Protein AF-A0A6J5VKL7-F1 (afdb_monomer_lite)

Sequence (70 aa):
MLRFLKARKFDMEKTKQMWSDMLQWRKAFRADTVMKDFEFKELNVVLEYYPQGHHGVDKDGRPVYIERLK

Structure (mmCIF, N/CA/C/O backbone):
data_AF-A0A6J5VKL7-F1
#
_entry.id   AF-A0A6J5VKL7-F1
#
loop_
_atom_site.group_PDB
_atom_site.id
_atom_site.type_symbol
_atom_site.label_atom_id
_atom_site.label_alt_id
_atom_site.label_comp_id
_atom_site.label_asym_id
_atom_site.label_entity_id
_atom_site.label_seq_id
_atom_site.pdbx_PDB_ins_code
_atom_site.Cartn_x
_atom_site.Cartn_y
_atom_site.Cartn_z
_atom_site.occupancy
_atom_site.B_iso_or_equiv
_atom_site.auth_seq_id
_atom_site.auth_comp_id
_atom_site.auth_asym_id
_atom_site.auth_atom_id
_atom_site.pdbx_PDB_model_num
ATOM 1 N N . MET A 1 1 ? -0.889 4.495 14.883 1.00 88.88 1 MET A N 1
ATOM 2 C CA . MET A 1 1 ? -2.055 3.950 15.615 1.00 88.88 1 MET A CA 1
ATOM 3 C C . MET A 1 1 ? -3.409 4.425 15.063 1.00 88.88 1 MET A C 1
ATOM 5 O O . MET A 1 1 ? -4.213 3.572 14.718 1.00 88.88 1 MET A O 1
ATOM 9 N N . LEU A 1 2 ? -3.617 5.739 14.845 1.00 96.62 2 LEU A N 1
ATOM 10 C CA . LEU A 1 2 ? -4.754 6.385 14.131 1.00 96.62 2 LEU A CA 1
ATOM 11 C C . LEU A 1 2 ? -5.533 5.503 13.132 1.00 96.62 2 LEU A C 1
ATOM 13 O O . LEU A 1 2 ? -6.727 5.236 13.255 1.00 96.62 2 LEU A O 1
ATOM 17 N N . ARG A 1 3 ? -4.802 5.066 12.107 1.00 97.19 3 ARG A N 1
ATOM 18 C CA . ARG A 1 3 ? -5.332 4.333 10.953 1.00 97.19 3 ARG A CA 1
ATOM 19 C C . ARG A 1 3 ? -5.968 2.990 11.328 1.00 97.19 3 ARG A C 1
ATOM 21 O O . ARG A 1 3 ? -7.028 2.671 10.808 1.00 97.19 3 ARG A O 1
ATOM 28 N N . PHE A 1 4 ? -5.366 2.253 12.261 1.00 97.00 4 PHE A N 1
ATOM 29 C CA . PHE A 1 4 ? -5.863 0.947 12.707 1.00 97.00 4 PHE A CA 1
ATOM 30 C C . PHE A 1 4 ? -7.137 1.093 13.542 1.00 97.00 4 PHE A C 1
ATOM 32 O O . PHE A 1 4 ? -8.119 0.406 13.279 1.00 97.00 4 PHE A O 1
ATOM 39 N N . LEU A 1 5 ? -7.155 2.064 14.465 1.00 97.88 5 LEU A N 1
ATOM 40 C CA . LEU A 1 5 ? -8.344 2.390 15.259 1.00 97.88 5 LEU A CA 1
ATOM 41 C C . LEU A 1 5 ? -9.521 2.778 14.357 1.00 97.88 5 LEU A C 1
ATOM 43 O O . LEU A 1 5 ? -10.602 2.201 14.467 1.00 97.88 5 LEU A O 1
ATOM 47 N N . LYS A 1 6 ? -9.304 3.691 13.400 1.00 97.50 6 LYS A N 1
ATOM 48 C CA . LYS A 1 6 ? -10.344 4.075 12.430 1.00 97.50 6 LYS A CA 1
ATOM 49 C C . LYS A 1 6 ? -10.836 2.875 11.607 1.00 97.50 6 LYS A C 1
ATOM 51 O O . LYS A 1 6 ? -12.043 2.694 11.475 1.00 97.50 6 LYS A O 1
ATOM 56 N N . ALA A 1 7 ? -9.935 2.015 11.123 1.00 97.38 7 ALA A N 1
ATOM 57 C CA . ALA A 1 7 ? -10.276 0.831 10.321 1.00 97.38 7 ALA A CA 1
ATOM 58 C C . ALA A 1 7 ? -11.089 -0.240 11.076 1.00 97.38 7 ALA A C 1
ATOM 60 O O . ALA A 1 7 ? -11.673 -1.130 10.452 1.00 97.38 7 ALA A O 1
ATOM 61 N N . ARG A 1 8 ? -11.120 -0.185 12.412 1.00 97.50 8 ARG A N 1
ATOM 62 C CA . ARG A 1 8 ? -11.895 -1.090 13.274 1.00 97.50 8 ARG A CA 1
ATOM 63 C C . ARG A 1 8 ? -12.960 -0.368 14.094 1.00 97.50 8 ARG A C 1
ATOM 65 O O . ARG A 1 8 ? -13.432 -0.918 15.078 1.00 97.50 8 ARG A O 1
ATOM 72 N N . LYS A 1 9 ? -13.371 0.839 13.682 1.00 97.44 9 LYS A N 1
ATOM 73 C CA . LYS A 1 9 ? -14.397 1.642 14.378 1.00 97.44 9 LYS A CA 1
ATOM 74 C C . LYS A 1 9 ? -14.089 1.821 15.876 1.00 97.44 9 LYS A C 1
ATOM 76 O O . LYS A 1 9 ? -14.996 1.817 16.696 1.00 97.44 9 LYS A O 1
ATOM 81 N N . PHE A 1 10 ? -12.805 1.964 16.212 1.00 96.69 10 PHE A N 1
ATOM 82 C CA . PHE A 1 10 ? -12.279 2.085 17.576 1.00 96.69 10 PHE A CA 1
ATOM 83 C C . PHE A 1 10 ? -12.523 0.865 18.489 1.00 96.69 10 PHE A C 1
ATOM 85 O O . PHE A 1 10 ? -12.355 0.962 19.700 1.00 96.69 10 PHE A O 1
ATOM 92 N N . ASP A 1 11 ? -12.836 -0.305 17.923 1.00 98.12 11 ASP A N 1
ATOM 93 C CA . ASP A 1 11 ? -12.816 -1.581 18.645 1.00 98.12 11 ASP A CA 1
ATOM 94 C C . ASP A 1 11 ? -11.367 -1.937 19.018 1.00 98.12 11 ASP A C 1
ATOM 96 O O . ASP A 1 11 ? -10.529 -2.209 18.150 1.00 98.12 11 ASP A O 1
ATOM 100 N N . MET A 1 12 ? -11.058 -1.889 20.314 1.00 97.31 12 MET A N 1
ATOM 101 C CA . MET A 1 12 ? -9.694 -2.034 20.824 1.00 97.31 12 MET A CA 1
ATOM 102 C C . MET A 1 12 ? -9.111 -3.426 20.582 1.00 97.31 12 MET A C 1
ATOM 104 O O . MET A 1 12 ? -7.951 -3.530 20.181 1.00 97.31 12 MET A O 1
ATOM 108 N N . GLU A 1 13 ? -9.895 -4.485 20.772 1.00 98.00 13 GLU A N 1
ATOM 109 C CA . GLU A 1 13 ? -9.405 -5.857 20.623 1.00 98.00 13 GLU A CA 1
ATOM 110 C C . GLU A 1 13 ? -9.141 -6.183 19.154 1.00 98.00 13 GLU A C 1
ATOM 112 O O . GLU A 1 13 ? -8.053 -6.642 18.798 1.00 98.00 13 GLU A O 1
ATOM 117 N N . LYS A 1 14 ? -10.060 -5.809 18.255 1.00 98.00 14 LYS A N 1
ATOM 118 C CA . LYS A 1 14 ? -9.824 -5.972 16.812 1.00 98.00 14 LYS A CA 1
ATOM 119 C C . LYS A 1 14 ? -8.680 -5.100 16.300 1.00 98.00 14 LYS A C 1
ATOM 121 O O . LYS A 1 14 ? -7.997 -5.488 15.352 1.00 98.00 14 LYS A O 1
ATOM 126 N N . THR A 1 15 ? -8.464 -3.927 16.898 1.00 98.19 15 THR A N 1
ATOM 127 C CA . THR A 1 15 ? -7.335 -3.050 16.550 1.00 98.19 15 THR A CA 1
ATOM 128 C C . THR A 1 15 ? -6.006 -3.689 16.939 1.00 98.19 15 THR A C 1
ATOM 130 O O . THR A 1 15 ? -5.087 -3.707 16.119 1.00 98.19 15 THR A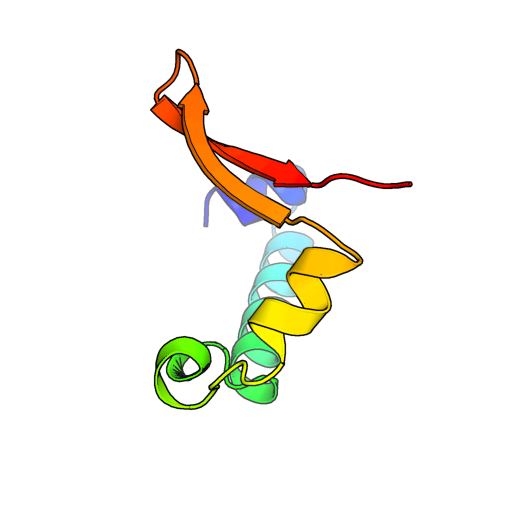 O 1
ATOM 133 N N . LYS A 1 16 ? -5.904 -4.233 18.161 1.00 97.69 16 LYS A N 1
ATOM 134 C CA . LYS A 1 16 ? -4.712 -4.961 18.621 1.00 97.69 16 LYS A CA 1
ATOM 135 C C . LYS A 1 16 ? -4.412 -6.146 17.712 1.00 97.69 16 LYS A C 1
ATOM 137 O O . LYS A 1 16 ? -3.271 -6.285 17.284 1.00 97.69 16 LYS A O 1
ATOM 142 N N . GLN A 1 17 ? -5.432 -6.933 17.363 1.00 98.25 17 GLN A N 1
ATOM 143 C CA . GLN A 1 17 ? -5.270 -8.064 16.451 1.00 98.25 17 GLN A CA 1
ATOM 144 C C . GLN A 1 17 ? -4.723 -7.610 15.092 1.00 98.25 17 GLN A C 1
ATOM 146 O O . GLN A 1 17 ? -3.661 -8.060 14.679 1.00 98.25 17 GLN A O 1
ATOM 151 N N . MET A 1 18 ? -5.368 -6.629 14.446 1.00 98.12 18 MET A N 1
ATOM 152 C CA . MET A 1 18 ? -4.933 -6.119 13.139 1.00 98.12 18 MET A CA 1
ATOM 153 C C . MET A 1 18 ? -3.506 -5.545 13.165 1.00 98.12 18 MET A C 1
ATOM 155 O O . MET A 1 18 ? -2.768 -5.661 12.186 1.00 98.12 18 MET A O 1
ATOM 159 N N . TRP A 1 19 ? -3.112 -4.899 14.264 1.00 97.88 19 TRP A N 1
ATOM 160 C CA . TRP A 1 19 ? -1.755 -4.387 14.440 1.00 97.88 19 TRP A CA 1
ATOM 161 C C . TRP A 1 19 ? -0.730 -5.521 14.575 1.00 97.88 19 TRP A C 1
ATOM 163 O O . TRP A 1 19 ? 0.300 -5.489 13.901 1.00 97.88 19 TRP A O 1
ATOM 173 N N . SER A 1 20 ? -1.021 -6.528 15.402 1.00 97.94 20 SER A N 1
ATOM 174 C CA . SER A 1 20 ? -0.166 -7.707 15.580 1.00 97.94 20 SER A CA 1
ATOM 175 C C . SER A 1 20 ? 0.003 -8.490 14.278 1.00 97.94 20 SER A C 1
ATOM 177 O O . SER A 1 20 ? 1.133 -8.815 13.913 1.00 97.94 20 SER A O 1
ATOM 179 N N . ASP A 1 21 ? -1.086 -8.706 13.535 1.00 98.19 21 ASP A N 1
ATOM 180 C CA . ASP A 1 21 ? -1.061 -9.381 12.231 1.00 98.19 21 ASP A CA 1
ATOM 181 C C . ASP A 1 21 ? -0.191 -8.611 11.228 1.00 98.19 21 ASP A C 1
ATOM 183 O O . ASP A 1 21 ? 0.621 -9.198 10.514 1.00 98.19 21 ASP A O 1
ATOM 187 N N . MET A 1 22 ? -0.299 -7.275 11.208 1.00 97.88 22 MET A N 1
ATOM 188 C CA . MET A 1 22 ? 0.537 -6.426 10.356 1.00 97.88 22 MET A CA 1
ATOM 189 C C . MET A 1 22 ? 2.023 -6.565 10.701 1.00 97.88 22 MET A C 1
ATOM 191 O O . MET A 1 22 ? 2.839 -6.681 9.789 1.00 97.88 22 MET A O 1
ATOM 195 N N . LEU A 1 23 ? 2.390 -6.600 11.988 1.00 97.88 23 LEU A N 1
ATOM 196 C CA . LEU A 1 23 ? 3.784 -6.797 12.405 1.00 97.88 23 LEU A CA 1
ATOM 197 C C . LEU A 1 23 ? 4.318 -8.175 11.998 1.00 97.88 23 LEU A C 1
ATOM 199 O O . LEU A 1 23 ? 5.448 -8.281 11.515 1.00 97.88 23 LEU A O 1
ATOM 203 N N . GLN A 1 24 ? 3.509 -9.222 12.168 1.00 98.31 24 GLN A N 1
ATOM 204 C CA . GLN A 1 24 ? 3.869 -10.575 11.747 1.00 98.31 24 GLN A CA 1
ATOM 205 C C . GLN A 1 24 ? 4.073 -10.648 10.233 1.00 98.31 24 GLN A C 1
ATOM 207 O O . GLN A 1 24 ? 5.110 -11.139 9.786 1.00 98.31 24 GLN A O 1
ATOM 212 N N . TRP A 1 25 ? 3.143 -10.094 9.450 1.00 98.31 25 TRP A N 1
ATOM 213 C CA . TRP A 1 25 ? 3.263 -10.015 7.995 1.00 98.31 25 TRP A CA 1
ATOM 214 C C . TRP A 1 25 ? 4.509 -9.232 7.572 1.00 98.31 25 TRP A C 1
ATOM 216 O O . TRP A 1 25 ? 5.286 -9.714 6.750 1.00 98.31 25 TRP A O 1
ATOM 226 N N . ARG A 1 26 ? 4.756 -8.065 8.183 1.00 98.00 26 ARG A N 1
ATOM 227 C CA . ARG A 1 26 ? 5.898 -7.196 7.862 1.00 98.00 26 ARG A CA 1
ATOM 228 C C . ARG A 1 26 ? 7.229 -7.932 8.064 1.00 98.00 26 ARG A C 1
ATOM 230 O O . ARG A 1 26 ? 8.107 -7.847 7.207 1.00 98.00 26 ARG A O 1
ATOM 237 N N . LYS A 1 27 ? 7.342 -8.721 9.142 1.00 97.25 27 LYS A N 1
ATOM 238 C CA . LYS A 1 27 ? 8.502 -9.585 9.416 1.00 97.25 27 LYS A CA 1
ATOM 239 C C . LYS A 1 27 ? 8.603 -10.755 8.434 1.00 97.25 27 LYS A C 1
ATOM 241 O O . LYS A 1 27 ? 9.680 -10.990 7.895 1.00 97.25 27 LYS A O 1
ATOM 246 N N . ALA A 1 28 ? 7.511 -11.488 8.209 1.00 97.50 28 ALA A N 1
ATOM 247 C CA . ALA A 1 28 ? 7.500 -12.669 7.343 1.00 97.50 28 ALA A CA 1
ATOM 248 C C . ALA A 1 28 ? 7.830 -12.318 5.884 1.00 97.50 28 ALA A C 1
ATOM 250 O O . ALA A 1 28 ? 8.629 -13.002 5.250 1.00 97.50 28 ALA A O 1
ATOM 251 N N . PHE A 1 29 ? 7.271 -11.215 5.385 1.00 96.75 29 PHE A N 1
ATOM 252 C CA . PHE A 1 29 ? 7.492 -10.713 4.030 1.00 96.75 29 PHE A CA 1
ATOM 253 C C . PHE A 1 29 ? 8.786 -9.894 3.886 1.00 96.75 29 PHE A C 1
ATOM 255 O O . PHE A 1 29 ? 9.154 -9.518 2.780 1.00 96.75 29 PHE A O 1
ATOM 262 N N . ARG A 1 30 ? 9.485 -9.600 4.994 1.00 96.31 30 ARG A N 1
ATOM 263 C CA . ARG A 1 30 ? 10.671 -8.720 5.029 1.00 96.31 30 ARG A CA 1
ATOM 264 C C . ARG A 1 30 ? 10.405 -7.340 4.416 1.00 96.31 30 ARG A C 1
ATOM 266 O O . ARG A 1 30 ? 11.246 -6.749 3.744 1.00 96.31 30 ARG A O 1
ATOM 273 N N . ALA A 1 31 ? 9.226 -6.789 4.689 1.00 96.88 31 ALA A N 1
ATOM 274 C CA . ALA A 1 31 ? 8.805 -5.509 4.127 1.00 96.88 31 ALA A CA 1
ATOM 275 C C . ALA A 1 31 ? 9.679 -4.321 4.592 1.00 96.88 31 ALA A C 1
ATOM 277 O O . ALA A 1 31 ? 9.663 -3.268 3.962 1.00 96.88 31 ALA A O 1
ATOM 278 N N . ASP A 1 32 ? 10.449 -4.459 5.676 1.00 96.75 32 ASP A N 1
ATOM 279 C CA . ASP A 1 32 ? 11.407 -3.445 6.148 1.00 96.75 32 ASP A CA 1
ATOM 280 C C . ASP A 1 32 ? 12.597 -3.263 5.205 1.00 96.75 32 ASP 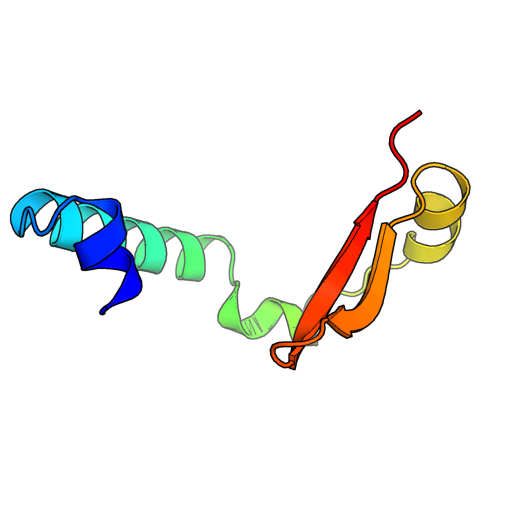A C 1
ATOM 282 O O . ASP A 1 32 ? 13.123 -2.156 5.093 1.00 96.75 32 ASP A O 1
ATOM 286 N N . THR A 1 33 ? 13.026 -4.336 4.540 1.00 97.00 33 THR A N 1
ATOM 287 C CA . THR A 1 33 ? 14.228 -4.353 3.698 1.00 97.00 33 THR A CA 1
ATOM 288 C C . THR A 1 33 ? 13.906 -4.414 2.209 1.00 97.00 33 THR A C 1
ATOM 290 O O . THR A 1 33 ? 14.816 -4.296 1.396 1.00 97.00 33 THR A O 1
ATOM 293 N N . VAL A 1 34 ? 12.620 -4.483 1.835 1.00 96.62 34 VAL A N 1
ATOM 294 C CA . VAL A 1 34 ? 12.160 -4.600 0.438 1.00 96.62 34 VAL A CA 1
ATOM 295 C C . VAL A 1 34 ? 12.787 -3.566 -0.500 1.00 96.62 34 VAL A C 1
ATOM 297 O O . VAL A 1 34 ? 13.206 -3.919 -1.591 1.00 96.62 34 VAL A O 1
ATOM 300 N N . MET A 1 35 ? 12.951 -2.312 -0.065 1.00 94.50 35 MET A N 1
ATOM 301 C CA . MET A 1 35 ? 13.538 -1.251 -0.901 1.00 94.50 35 MET A CA 1
ATOM 302 C C . MET A 1 35 ? 15.024 -1.468 -1.226 1.00 94.50 35 MET A C 1
ATOM 304 O O . MET A 1 35 ? 15.546 -0.815 -2.123 1.00 94.50 35 MET A O 1
ATOM 308 N N . LYS A 1 36 ? 15.717 -2.318 -0.463 1.00 94.94 36 LYS A N 1
ATOM 309 C CA . LYS A 1 36 ? 17.130 -2.665 -0.665 1.00 94.94 36 LYS A CA 1
ATOM 310 C C . LYS A 1 36 ? 17.285 -4.032 -1.323 1.00 94.94 36 LYS A C 1
ATOM 312 O O . LYS A 1 36 ? 18.168 -4.208 -2.151 1.00 94.94 36 LYS A O 1
ATOM 317 N N . ASP A 1 37 ? 16.441 -4.979 -0.925 1.00 95.06 37 ASP A N 1
ATOM 318 C CA . ASP A 1 37 ? 16.594 -6.390 -1.273 1.00 95.06 37 ASP A CA 1
ATOM 319 C C . ASP A 1 37 ? 15.897 -6.752 -2.591 1.00 95.06 37 ASP A C 1
ATOM 321 O O . ASP A 1 37 ? 16.251 -7.751 -3.216 1.00 95.06 37 ASP A O 1
ATOM 325 N N . PHE A 1 38 ? 14.887 -5.981 -3.004 1.00 96.19 38 PHE A N 1
ATOM 326 C CA . PHE A 1 38 ? 14.075 -6.286 -4.175 1.00 96.19 38 PHE A CA 1
ATOM 327 C C . PHE A 1 38 ? 14.424 -5.380 -5.357 1.00 96.19 38 PHE A C 1
ATOM 329 O O . PHE A 1 38 ? 14.259 -4.162 -5.302 1.00 96.19 38 PHE A O 1
ATOM 336 N N . GLU A 1 39 ? 14.846 -6.002 -6.456 1.00 96.31 39 GLU A N 1
ATOM 337 C CA . GLU A 1 39 ? 15.041 -5.361 -7.754 1.00 96.31 39 GLU A CA 1
ATOM 338 C C . GLU A 1 39 ? 13.980 -5.882 -8.728 1.00 96.31 39 GLU A C 1
ATOM 340 O O . GLU A 1 39 ? 13.940 -7.074 -9.037 1.00 96.31 39 GLU A O 1
ATOM 345 N N . PHE A 1 40 ? 13.121 -4.992 -9.226 1.00 96.00 40 PHE A N 1
ATOM 346 C CA . PHE A 1 40 ? 12.058 -5.363 -10.156 1.00 96.00 40 PHE A CA 1
ATOM 347 C C . PHE A 1 40 ? 12.552 -5.303 -11.610 1.00 96.00 40 PHE A C 1
ATOM 349 O O . PHE A 1 40 ? 12.330 -4.320 -12.317 1.00 96.00 40 PHE A O 1
ATOM 356 N N . LYS A 1 41 ? 13.248 -6.350 -12.059 1.00 97.38 41 LYS A N 1
ATOM 357 C CA . LYS A 1 41 ? 13.934 -6.384 -13.366 1.00 97.38 41 LYS A CA 1
ATOM 358 C C . LYS A 1 41 ? 12.979 -6.322 -14.556 1.00 97.38 41 LYS A C 1
ATOM 360 O O . LYS A 1 41 ? 13.293 -5.734 -15.587 1.00 97.38 41 LYS A O 1
ATOM 365 N N . GLU A 1 42 ? 11.798 -6.901 -14.404 1.00 97.12 42 GLU A N 1
ATOM 366 C CA . GLU A 1 42 ? 10.777 -7.013 -15.441 1.00 97.12 42 GLU A CA 1
ATOM 367 C C . GLU A 1 42 ? 9.871 -5.776 -15.515 1.00 97.12 42 GLU A C 1
ATOM 369 O O . GLU A 1 42 ? 8.944 -5.752 -16.324 1.00 97.12 42 GLU A O 1
ATOM 374 N N . LEU A 1 43 ? 10.126 -4.741 -14.701 1.00 96.19 43 LEU A N 1
ATOM 375 C CA . LEU A 1 43 ? 9.262 -3.565 -14.568 1.00 96.19 43 LEU A CA 1
ATOM 376 C C . LEU A 1 43 ? 8.899 -2.940 -15.920 1.00 96.19 43 LEU A C 1
ATOM 378 O O . LEU A 1 43 ? 7.728 -2.670 -16.163 1.00 96.19 43 LEU A O 1
ATOM 382 N N . ASN A 1 44 ? 9.875 -2.751 -16.812 1.00 96.19 44 ASN A N 1
ATOM 383 C CA . ASN A 1 44 ? 9.628 -2.147 -18.126 1.00 96.19 44 ASN A CA 1
ATOM 384 C C . ASN A 1 44 ? 8.636 -2.972 -18.956 1.00 96.19 44 ASN A C 1
ATOM 386 O O . ASN A 1 44 ? 7.702 -2.413 -19.519 1.00 96.19 44 ASN A O 1
ATOM 390 N N . VAL A 1 45 ? 8.792 -4.299 -18.962 1.00 96.81 45 VAL A N 1
ATOM 391 C CA . VAL A 1 45 ? 7.884 -5.209 -19.673 1.00 96.81 45 VAL A CA 1
ATOM 392 C C . VAL A 1 45 ? 6.500 -5.174 -19.032 1.00 96.81 45 VAL A C 1
ATOM 394 O O . VAL A 1 45 ? 5.497 -5.069 -19.728 1.00 96.81 45 VAL A O 1
ATOM 397 N N . VAL A 1 46 ? 6.418 -5.199 -17.699 1.00 95.81 46 VAL A N 1
ATOM 398 C CA . VAL A 1 46 ? 5.136 -5.113 -16.984 1.00 95.81 46 VAL A CA 1
ATOM 399 C C . VAL A 1 46 ? 4.408 -3.814 -17.317 1.00 95.81 46 VAL A C 1
ATOM 401 O O . VAL A 1 46 ? 3.206 -3.853 -17.559 1.00 95.81 46 VAL A O 1
ATOM 404 N N . LEU A 1 47 ? 5.112 -2.683 -17.390 1.00 95.75 47 LEU A N 1
ATOM 405 C CA . LEU A 1 47 ? 4.515 -1.382 -17.699 1.00 95.75 47 LEU A CA 1
ATOM 406 C C . LEU A 1 47 ? 3.953 -1.286 -19.124 1.00 95.75 47 LEU A C 1
ATOM 408 O O . LEU A 1 47 ? 3.027 -0.507 -19.340 1.00 95.75 47 LEU A O 1
ATOM 412 N N . GLU A 1 48 ? 4.453 -2.073 -20.081 1.00 95.50 48 GLU A N 1
ATOM 413 C CA . GLU A 1 48 ? 3.878 -2.143 -21.434 1.00 95.50 48 GLU A CA 1
ATOM 414 C C . GLU A 1 48 ? 2.477 -2.776 -21.432 1.00 95.50 48 GLU A C 1
ATOM 416 O O . GLU A 1 48 ? 1.572 -2.304 -22.127 1.00 95.50 48 GLU A O 1
ATOM 421 N N . TYR A 1 49 ? 2.278 -3.828 -20.632 1.00 95.62 49 TYR A N 1
ATOM 422 C CA . TYR A 1 49 ? 1.008 -4.563 -20.565 1.00 95.62 49 TYR A CA 1
ATOM 423 C C . TYR A 1 49 ? 0.053 -4.018 -19.504 1.00 95.62 49 TYR A C 1
ATOM 425 O O . TYR A 1 49 ? -1.161 -4.008 -19.716 1.00 95.62 49 TYR A O 1
ATOM 433 N N . TYR A 1 50 ? 0.599 -3.545 -18.386 1.00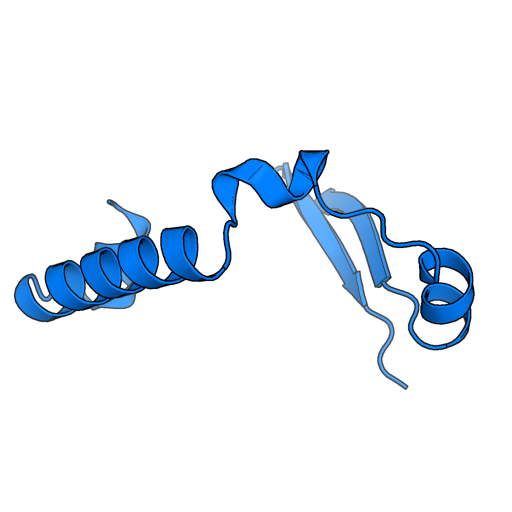 96.44 50 TYR A N 1
ATOM 434 C CA . TYR A 1 50 ? -0.123 -3.008 -17.242 1.00 96.44 50 TYR A CA 1
ATOM 435 C C . TYR A 1 50 ? 0.505 -1.680 -16.784 1.00 96.44 50 TYR A C 1
ATOM 437 O O . TYR A 1 50 ? 1.266 -1.640 -15.810 1.00 96.44 50 TYR A O 1
ATOM 445 N N . PRO A 1 51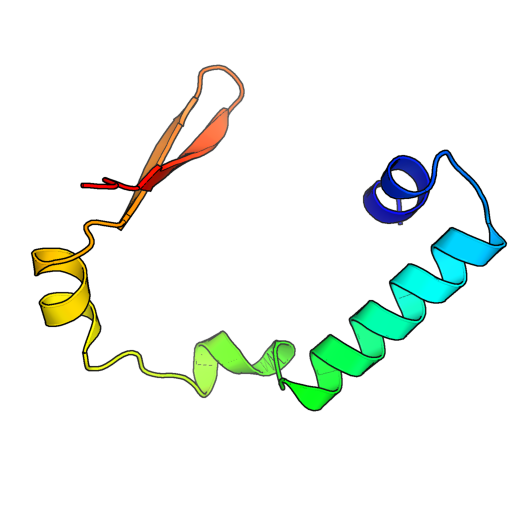 ? 0.218 -0.572 -17.496 1.00 96.25 51 PRO A N 1
ATOM 446 C CA . PRO A 1 51 ? 0.745 0.736 -17.137 1.00 96.25 51 PRO A CA 1
ATOM 447 C C . PRO A 1 51 ? 0.221 1.183 -15.768 1.00 96.25 51 PRO A C 1
ATOM 449 O O . PRO A 1 51 ? -0.988 1.371 -15.585 1.00 96.25 51 PRO A O 1
ATOM 452 N N . GLN A 1 52 ? 1.142 1.394 -14.829 1.00 96.69 52 GLN A N 1
ATOM 453 C CA . GLN A 1 52 ? 0.853 1.834 -13.467 1.00 96.69 52 GLN A CA 1
ATOM 454 C C . GLN A 1 52 ? 1.957 2.751 -12.931 1.00 96.69 52 GLN A C 1
ATOM 456 O O . GLN A 1 52 ? 3.124 2.605 -13.295 1.00 96.69 52 GLN A O 1
ATOM 461 N N . GLY A 1 53 ? 1.614 3.694 -12.054 1.00 96.50 53 GLY A N 1
ATOM 462 C CA . GLY A 1 53 ? 2.620 4.519 -11.389 1.00 96.50 53 GLY A CA 1
ATOM 463 C C . GLY A 1 53 ? 2.090 5.798 -10.754 1.00 96.50 53 GLY A C 1
ATOM 464 O O . GLY A 1 53 ? 0.923 6.164 -10.888 1.00 96.50 53 GLY A O 1
ATOM 465 N N . HIS A 1 54 ? 2.982 6.493 -10.047 1.00 97.31 54 HIS A N 1
ATOM 466 C CA . HIS A 1 54 ? 2.693 7.789 -9.437 1.00 97.31 54 HIS A CA 1
ATOM 467 C C . HIS A 1 54 ? 2.952 8.945 -10.407 1.00 97.31 54 HIS A C 1
ATOM 469 O O . HIS A 1 54 ? 3.977 8.967 -11.087 1.00 97.31 54 HIS A O 1
ATOM 475 N N . HIS A 1 55 ? 2.059 9.938 -10.427 1.00 97.50 55 HIS A N 1
ATOM 476 C CA . HIS A 1 55 ? 2.230 11.145 -11.236 1.00 97.50 55 HIS A CA 1
ATOM 477 C C . HIS A 1 55 ? 1.588 12.374 -10.574 1.00 97.50 55 HIS A C 1
ATOM 479 O O . HIS A 1 55 ? 0.370 12.527 -10.581 1.00 97.50 55 HIS A O 1
ATOM 485 N N . GLY A 1 56 ? 2.415 13.277 -10.037 1.00 97.62 56 GLY A N 1
ATOM 486 C CA . GLY A 1 56 ? 1.955 14.528 -9.426 1.00 97.62 56 GLY A CA 1
ATOM 487 C C . GLY A 1 56 ? 1.164 14.344 -8.122 1.00 97.62 56 GLY A C 1
ATOM 488 O O . GLY A 1 56 ? 1.255 13.315 -7.446 1.00 97.62 56 GLY A O 1
ATOM 489 N N . VAL A 1 57 ? 0.404 15.378 -7.756 1.00 98.38 57 VAL A N 1
ATOM 490 C CA . VAL A 1 57 ? -0.433 15.428 -6.547 1.00 98.38 57 VAL A CA 1
ATOM 491 C C . VAL A 1 57 ? -1.806 16.031 -6.854 1.00 98.38 57 VAL A C 1
ATOM 493 O O . VAL A 1 57 ? -1.947 16.801 -7.805 1.00 98.38 57 VAL A O 1
ATOM 496 N N . ASP A 1 58 ? -2.817 15.680 -6.058 1.00 97.38 58 ASP A N 1
ATOM 497 C CA . ASP A 1 58 ? -4.146 16.294 -6.122 1.00 97.38 58 ASP A CA 1
ATOM 498 C C . ASP A 1 58 ? -4.175 17.690 -5.459 1.00 97.38 58 ASP A C 1
ATOM 500 O O . ASP A 1 58 ? -3.167 18.200 -4.963 1.00 97.38 58 ASP A O 1
ATOM 504 N N . LYS A 1 59 ? -5.357 18.320 -5.433 1.00 98.00 59 LYS A N 1
ATOM 505 C CA . LYS A 1 59 ? -5.566 19.653 -4.836 1.00 98.00 59 LYS A CA 1
ATOM 506 C C . LYS A 1 59 ? -5.291 19.711 -3.327 1.00 98.00 59 LYS A C 1
ATOM 508 O O . LYS A 1 59 ? -5.014 20.789 -2.815 1.00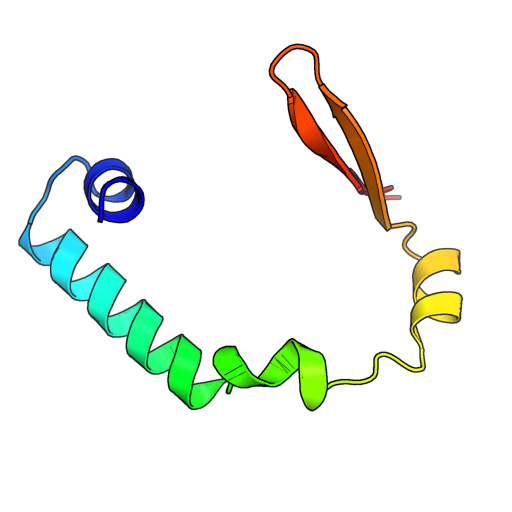 98.00 59 LYS A O 1
ATOM 513 N N . ASP A 1 60 ? -5.353 18.573 -2.642 1.00 97.88 60 ASP A N 1
ATOM 514 C CA . ASP A 1 60 ? -5.090 18.448 -1.207 1.00 97.88 60 ASP A CA 1
ATOM 515 C C . ASP A 1 60 ? -3.658 17.935 -0.935 1.00 97.88 60 ASP A C 1
ATOM 517 O O . ASP A 1 60 ? -3.317 17.606 0.203 1.00 97.88 60 ASP A O 1
ATOM 521 N N . GLY A 1 61 ? -2.816 17.835 -1.972 1.00 97.75 61 GLY A N 1
ATOM 522 C CA . GLY A 1 61 ? -1.428 17.383 -1.880 1.00 97.75 61 GLY A CA 1
ATOM 523 C C . GLY A 1 61 ? -1.252 15.864 -1.782 1.00 97.75 61 GLY A C 1
ATOM 524 O O . GLY A 1 61 ? -0.158 15.399 -1.458 1.00 97.75 61 GLY A O 1
ATOM 525 N N . ARG A 1 62 ? -2.293 15.063 -2.042 1.00 97.69 62 ARG A N 1
ATOM 526 C CA . ARG A 1 62 ? -2.186 13.596 -2.017 1.00 97.69 62 ARG A CA 1
ATOM 527 C C . ARG A 1 62 ? -1.490 13.106 -3.291 1.00 97.69 62 ARG A C 1
ATOM 529 O O . ARG A 1 62 ? -1.910 13.506 -4.377 1.00 97.69 62 ARG A O 1
ATOM 536 N N . PRO A 1 63 ? -0.473 12.229 -3.199 1.00 98.12 63 PRO A N 1
ATOM 537 C CA . PRO A 1 63 ? 0.146 11.628 -4.377 1.00 98.12 63 PRO A CA 1
ATOM 538 C C . PRO A 1 63 ? -0.889 10.896 -5.230 1.00 98.12 63 PRO A C 1
ATOM 540 O O . PRO A 1 63 ? -1.611 10.035 -4.723 1.00 98.12 63 PRO A O 1
ATOM 543 N N . VAL A 1 64 ? -0.947 11.219 -6.521 1.00 98.00 64 VAL A N 1
ATOM 544 C CA . VAL A 1 64 ? -1.858 10.547 -7.452 1.00 98.00 64 VAL A CA 1
ATOM 545 C C . VAL A 1 64 ? -1.177 9.290 -7.975 1.00 98.00 64 VAL A C 1
ATOM 547 O O . VAL A 1 64 ? -0.038 9.329 -8.441 1.00 98.00 64 VAL A O 1
ATOM 550 N N . TYR A 1 65 ? -1.876 8.166 -7.86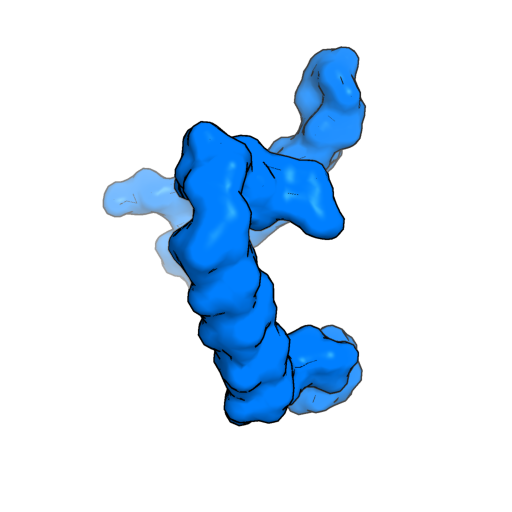8 1.00 97.56 65 TYR A N 1
ATOM 551 C CA . TYR A 1 65 ? -1.473 6.878 -8.414 1.00 97.56 65 TYR A CA 1
ATOM 552 C C . TYR A 1 65 ? -2.461 6.486 -9.512 1.00 97.56 65 TYR A C 1
ATOM 554 O O . TYR A 1 65 ? -3.672 6.551 -9.300 1.00 97.56 65 TYR A O 1
ATOM 562 N N . ILE A 1 66 ? -1.945 6.153 -10.692 1.00 97.50 66 ILE A N 1
ATOM 563 C CA . ILE A 1 66 ? -2.728 5.893 -11.900 1.00 97.50 66 ILE A CA 1
ATOM 564 C C . ILE A 1 66 ? -2.460 4.457 -12.331 1.00 97.50 66 ILE A C 1
ATOM 566 O O . ILE A 1 66 ? -1.307 4.092 -12.542 1.00 97.50 66 ILE A O 1
ATOM 570 N N . GLU A 1 67 ? -3.523 3.679 -12.516 1.00 96.75 67 GLU A N 1
ATOM 571 C CA . GLU A 1 67 ? -3.484 2.337 -13.103 1.00 96.75 67 GLU A CA 1
ATOM 572 C C . GLU A 1 67 ? -4.418 2.289 -14.310 1.00 96.75 67 GLU A C 1
ATOM 574 O O . GLU A 1 67 ? -5.560 2.753 -14.247 1.00 96.75 67 GLU A O 1
ATOM 579 N N . ARG A 1 68 ? -3.941 1.737 -15.428 1.00 94.50 68 ARG A N 1
ATOM 580 C CA . ARG A 1 68 ? -4.748 1.556 -16.640 1.00 94.50 68 ARG A CA 1
ATOM 581 C C . ARG A 1 68 ? -5.176 0.100 -16.761 1.00 94.50 68 ARG A C 1
ATOM 583 O O . ARG A 1 68 ? -4.470 -0.715 -17.349 1.00 94.50 68 ARG A O 1
ATOM 590 N N . LEU A 1 69 ? -6.352 -0.194 -16.218 1.00 90.25 69 LEU A N 1
ATOM 591 C CA . LEU A 1 69 ? -7.026 -1.480 -16.380 1.00 90.25 69 LEU A CA 1
ATOM 592 C C . LEU A 1 69 ? -7.627 -1.547 -17.793 1.00 90.25 69 LEU A C 1
ATOM 594 O O . LEU A 1 69 ? -8.340 -0.628 -18.201 1.00 90.25 69 LEU A O 1
ATOM 598 N N . LYS A 1 70 ? -7.278 -2.590 -18.549 1.00 74.12 70 LYS A N 1
ATOM 599 C CA . LYS A 1 70 ? -7.947 -2.935 -19.810 1.00 74.12 70 LYS A CA 1
ATOM 600 C C . LYS A 1 70 ? -9.170 -3.796 -19.539 1.00 74.12 70 LYS A C 1
ATOM 602 O O . LYS A 1 70 ? -9.096 -4.616 -18.598 1.00 74.12 70 LYS A O 1
#

Organism: Prunus armeniaca (NCBI:txid36596)

InterPro domains:
  IPR011074 CRAL/TRIO, N-terminal domain [PF03765] (1-20)
  IPR036273 CRAL/TRIO, N-terminal domain superfamily [SSF46938] (1-37)
  IPR036865 CRAL-TRIO lipid binding domain superfamily [G3DSA:3.40.525.10] (1-70)
  IPR036865 CRAL-TRIO lipid binding domain superfamily [SSF52087] (42-69)
  IPR051026 Phosphatidylinositol/phosphatidylcholine transfer [PTHR45657] (1-69)

Foldseek 3Di:
DVVLCVVVVNPPVSSVVVVVVVVVCCVVVVVVCCVPPDDPPCVVVCCVVKNWDWDFADPVRHIDIDTDDD

pLDDT: mean 96.55, std 3.12, range [74.12, 98.38]

Secondary structure (DSSP, 8-state):
-HHHHHHTTT-HHHHHHHHHHHHHHHHHTTTTTHHHH---TTHHHHHHHS-EEEEEE-TTSPEEEEE---

Radius of gyration: 17.02 Å; chains: 1; bounding box: 32×32×42 Å